Protein AF-A0AAV7X2R0-F1 (afdb_monomer_lite)

Secondary structure (DSSP, 8-state):
------------PPPP------------------------------------HHHHHHHHHHHHHHHHHHHHHHHHHHHHHHHHTTT-----SPPTTTTTT-HHHHHHHHHHHHHT---SSPPP--

Structure (mmCIF, N/CA/C/O backbone):
data_AF-A0AAV7X2R0-F1
#
_entry.id   AF-A0AAV7X2R0-F1
#
loop_
_atom_site.group_PDB
_atom_site.id
_atom_site.type_symbol
_atom_site.label_atom_id
_atom_site.label_alt_id
_atom_site.label_comp_id
_atom_site.label_asym_id
_atom_site.label_entity_id
_atom_site.label_seq_id
_atom_site.pdbx_PDB_ins_code
_atom_site.Cartn_x
_atom_site.Cartn_y
_atom_site.Cartn_z
_atom_site.occupancy
_atom_site.B_iso_or_equiv
_atom_site.auth_seq_id
_atom_site.auth_comp_id
_atom_site.auth_asym_id
_atom_site.auth_atom_id
_atom_site.pdbx_PDB_model_num
ATOM 1 N N . MET A 1 1 ? 9.004 -48.847 14.638 1.00 46.72 1 MET A N 1
ATOM 2 C CA . MET A 1 1 ? 9.635 -49.105 13.326 1.00 46.72 1 MET A CA 1
ATOM 3 C C . MET A 1 1 ? 9.586 -47.825 12.510 1.00 46.72 1 MET A C 1
ATOM 5 O O . MET A 1 1 ? 8.543 -47.182 12.556 1.00 46.72 1 MET A O 1
ATOM 9 N N . PRO A 1 2 ? 10.675 -47.422 11.838 1.00 50.88 2 PRO A N 1
ATOM 10 C CA . PRO A 1 2 ? 10.687 -46.235 10.986 1.00 50.88 2 PRO A CA 1
ATOM 11 C C . PRO A 1 2 ? 9.998 -46.506 9.639 1.00 50.88 2 PRO A C 1
ATOM 13 O O . PRO A 1 2 ? 10.156 -47.585 9.072 1.00 50.88 2 PRO A O 1
ATOM 16 N N . GLY A 1 3 ? 9.261 -45.518 9.127 1.00 49.44 3 GLY A N 1
ATOM 17 C CA . GLY A 1 3 ? 8.855 -45.463 7.720 1.00 49.44 3 GLY A CA 1
ATOM 18 C C . GLY A 1 3 ? 9.944 -44.764 6.905 1.00 49.44 3 GLY A C 1
ATOM 19 O O . GLY A 1 3 ? 10.413 -43.703 7.308 1.00 49.44 3 GLY A O 1
ATOM 20 N N . ASP A 1 4 ? 10.366 -45.369 5.798 1.00 47.28 4 ASP A N 1
ATOM 21 C CA . ASP A 1 4 ? 11.518 -44.949 4.987 1.00 47.28 4 ASP A CA 1
ATOM 22 C C . ASP A 1 4 ? 11.081 -44.612 3.539 1.00 47.28 4 ASP A C 1
ATOM 24 O O . ASP A 1 4 ? 10.042 -45.089 3.088 1.00 47.28 4 ASP A O 1
ATOM 28 N N . ARG A 1 5 ? 11.932 -43.868 2.810 1.00 46.66 5 ARG A N 1
ATOM 29 C CA . ARG A 1 5 ? 11.967 -43.638 1.338 1.00 46.66 5 ARG A CA 1
ATOM 30 C C . ARG A 1 5 ? 11.054 -42.594 0.650 1.00 46.66 5 ARG A C 1
ATOM 32 O O . ARG A 1 5 ? 9.890 -42.818 0.353 1.00 46.66 5 ARG A O 1
ATOM 39 N N . SER A 1 6 ? 11.755 -41.569 0.141 1.00 45.62 6 SER A N 1
ATOM 40 C CA . SER A 1 6 ? 11.897 -41.255 -1.305 1.00 45.62 6 SER A CA 1
ATOM 41 C C . SER A 1 6 ? 10.979 -40.251 -2.036 1.00 45.62 6 SER A C 1
ATOM 43 O O . SER A 1 6 ? 10.021 -40.603 -2.709 1.00 45.62 6 SER A O 1
ATOM 45 N N . SER A 1 7 ? 11.488 -39.015 -2.118 1.00 52.47 7 SER A N 1
ATOM 46 C CA . SER A 1 7 ? 12.032 -38.402 -3.356 1.00 52.47 7 SER A CA 1
ATOM 47 C C . SER A 1 7 ? 11.219 -38.340 -4.672 1.00 52.47 7 SER A C 1
ATOM 49 O O . SER A 1 7 ? 11.244 -39.278 -5.462 1.00 52.47 7 SER A O 1
ATOM 51 N N . GLN A 1 8 ? 10.773 -37.125 -5.028 1.00 51.88 8 GLN A N 1
ATOM 52 C CA . GLN A 1 8 ? 10.829 -36.463 -6.361 1.00 51.88 8 GLN A CA 1
ATOM 53 C C . GLN A 1 8 ? 10.434 -34.981 -6.139 1.00 51.88 8 GLN A C 1
ATOM 55 O O . GLN A 1 8 ? 9.534 -34.732 -5.351 1.00 51.88 8 GLN A O 1
ATOM 60 N N . LYS A 1 9 ? 11.060 -33.903 -6.644 1.00 46.75 9 LYS A N 1
ATOM 61 C CA . LYS A 1 9 ? 12.042 -33.609 -7.716 1.00 46.75 9 LYS A CA 1
ATOM 62 C C . LYS A 1 9 ? 11.497 -33.556 -9.158 1.00 46.75 9 LYS A C 1
ATOM 64 O O . LYS A 1 9 ? 11.769 -34.468 -9.932 1.00 46.75 9 LYS A O 1
ATOM 69 N N . LYS A 1 10 ? 10.826 -32.439 -9.500 1.00 47.69 10 LYS A N 1
ATOM 70 C CA . LYS A 1 10 ? 10.716 -31.732 -10.815 1.00 47.69 10 LYS A CA 1
ATOM 71 C C . LYS A 1 10 ? 9.732 -30.552 -10.635 1.00 47.69 10 LYS A C 1
ATOM 73 O O . LYS A 1 10 ? 8.648 -30.767 -10.122 1.00 47.69 10 LYS A O 1
ATOM 78 N N . SER A 1 11 ? 10.130 -29.279 -10.738 1.00 44.84 11 SER A N 1
ATOM 79 C CA . SER A 1 11 ? 10.465 -28.475 -11.935 1.00 44.84 11 SER A CA 1
ATOM 80 C C . SER A 1 11 ? 9.248 -28.080 -12.791 1.00 44.84 11 SER A C 1
ATOM 82 O O . SER A 1 11 ? 8.749 -28.895 -13.561 1.00 44.84 11 SER A O 1
ATOM 84 N N . GLY A 1 12 ? 8.840 -26.809 -12.712 1.00 38.75 12 GLY A N 1
ATOM 85 C CA . GLY A 1 12 ? 7.772 -26.231 -13.536 1.00 38.75 12 GLY A CA 1
ATOM 86 C C . GLY A 1 12 ? 7.649 -24.718 -13.341 1.00 38.75 12 GLY A C 1
ATOM 87 O O . GLY A 1 12 ? 6.839 -24.267 -12.540 1.00 38.75 12 GLY A O 1
ATOM 88 N N . LYS A 1 13 ? 8.467 -23.930 -14.054 1.00 53.88 13 LYS A N 1
ATOM 89 C CA . LYS A 1 13 ? 8.245 -22.480 -14.184 1.00 53.88 13 LYS A CA 1
ATOM 90 C C . LYS A 1 13 ? 7.167 -22.255 -15.258 1.00 53.88 13 LYS A C 1
ATOM 92 O O . LYS A 1 13 ? 7.377 -22.748 -16.368 1.00 53.88 13 LYS A O 1
ATOM 97 N N . PRO A 1 14 ? 6.070 -21.520 -15.004 1.00 49.53 14 PRO A N 1
ATOM 98 C CA . PRO A 1 14 ? 5.245 -20.997 -16.089 1.00 49.53 14 PRO A CA 1
ATOM 99 C C . PRO A 1 14 ? 6.055 -19.970 -16.900 1.00 49.53 14 PRO A C 1
ATOM 101 O O . PRO A 1 14 ? 6.889 -19.249 -16.350 1.00 49.53 14 PRO A O 1
ATOM 104 N N . ALA A 1 15 ? 5.855 -19.944 -18.217 1.00 47.50 15 ALA A N 1
ATOM 105 C CA . ALA A 1 15 ? 6.617 -19.094 -19.133 1.00 47.50 15 ALA A CA 1
ATOM 106 C C . ALA A 1 15 ? 6.028 -17.674 -19.262 1.00 47.50 15 ALA A C 1
ATOM 108 O O . ALA A 1 15 ? 4.863 -17.439 -18.945 1.00 47.50 15 ALA A O 1
ATOM 109 N N . ARG A 1 16 ? 6.846 -16.739 -19.770 1.00 48.38 16 ARG A N 1
ATOM 110 C CA . ARG A 1 16 ? 6.452 -15.362 -20.120 1.00 48.38 16 ARG A CA 1
ATOM 111 C C . ARG A 1 16 ? 5.201 -15.345 -21.017 1.00 48.38 16 ARG A C 1
ATOM 113 O O . ARG A 1 16 ? 5.179 -16.026 -22.038 1.00 48.38 16 ARG A O 1
ATOM 120 N N . GLN A 1 17 ? 4.260 -14.448 -20.726 1.00 47.84 17 GLN A N 1
ATOM 121 C CA . GLN A 1 17 ? 3.427 -13.803 -21.746 1.00 47.84 17 GLN A CA 1
ATOM 122 C C . GLN A 1 17 ? 3.534 -12.286 -21.561 1.00 47.84 17 GLN A C 1
ATOM 124 O O . GLN A 1 17 ? 2.943 -11.723 -20.645 1.00 47.84 17 GLN A O 1
ATOM 129 N N . LEU A 1 18 ? 4.329 -11.636 -22.413 1.00 48.09 18 LEU A N 1
ATOM 130 C CA . LEU A 1 18 ? 4.406 -10.177 -22.512 1.00 48.09 18 LEU A CA 1
ATOM 131 C C . LEU A 1 18 ? 3.599 -9.753 -23.740 1.00 48.09 18 LEU A C 1
ATOM 133 O O . LEU A 1 18 ? 4.096 -9.809 -24.862 1.00 48.09 18 LEU A O 1
ATOM 137 N N . LEU A 1 19 ? 2.338 -9.373 -23.529 1.00 50.56 19 LEU A N 1
ATOM 138 C CA . LEU A 1 19 ? 1.449 -8.896 -24.590 1.00 50.56 19 LEU A CA 1
ATOM 139 C C . LEU A 1 19 ? 1.633 -7.388 -24.803 1.00 50.56 19 LEU A C 1
ATOM 141 O O . LEU A 1 19 ? 0.818 -6.578 -24.362 1.00 50.56 19 LEU A O 1
ATOM 145 N N . PHE A 1 20 ? 2.706 -7.012 -25.500 1.00 41.19 20 PHE A N 1
ATOM 146 C CA . PHE A 1 20 ? 2.821 -5.664 -26.057 1.00 41.19 20 PHE A CA 1
ATOM 147 C C . PHE A 1 20 ? 1.736 -5.466 -27.120 1.00 41.19 20 PHE A C 1
ATOM 149 O O . PHE A 1 20 ? 1.748 -6.118 -28.162 1.00 41.19 20 PHE A O 1
ATOM 156 N N . SER A 1 21 ? 0.783 -4.579 -26.834 1.00 46.41 21 SER A N 1
ATOM 157 C CA . SER A 1 21 ? -0.295 -4.215 -27.756 1.00 46.41 21 SER A CA 1
ATOM 158 C C . SER A 1 21 ? 0.083 -2.931 -28.492 1.00 46.41 21 SER A C 1
ATOM 160 O O . SER A 1 21 ? 0.198 -1.870 -27.882 1.00 46.41 21 SER A O 1
ATOM 162 N N . GLU A 1 22 ? 0.309 -3.042 -29.797 1.00 45.47 22 GLU A N 1
ATOM 163 C CA . GLU A 1 22 ? 0.704 -1.940 -30.676 1.00 45.47 22 GLU A CA 1
ATOM 164 C C . GLU A 1 22 ? -0.445 -0.926 -30.857 1.00 45.47 22 GLU A C 1
ATOM 166 O O . GLU A 1 22 ? -1.556 -1.291 -31.243 1.00 45.47 22 GLU A O 1
ATOM 171 N N . ALA A 1 23 ? -0.189 0.357 -30.573 1.00 42.62 23 ALA A N 1
ATOM 172 C CA . ALA A 1 23 ? -1.210 1.408 -30.543 1.00 42.62 23 ALA A CA 1
ATOM 173 C C . ALA A 1 23 ? -1.032 2.442 -31.676 1.00 42.62 23 ALA A C 1
ATOM 175 O O . ALA A 1 23 ? -0.345 3.446 -31.517 1.00 42.62 23 ALA A O 1
ATOM 176 N N . LEU A 1 24 ? -1.681 2.155 -32.810 1.00 43.12 24 LEU A N 1
ATOM 177 C CA . LEU A 1 24 ? -1.997 3.011 -33.972 1.00 43.12 24 LEU A CA 1
ATOM 178 C C . LEU A 1 24 ? -1.275 4.373 -34.132 1.00 43.12 24 LEU A C 1
ATOM 180 O O . LEU A 1 24 ? -1.619 5.377 -33.508 1.00 43.12 24 LEU A O 1
ATOM 184 N N . LEU A 1 25 ? -0.461 4.463 -35.188 1.00 47.25 25 LEU A N 1
ATOM 185 C CA . LEU A 1 25 ? -0.206 5.712 -35.917 1.00 47.25 25 LEU A CA 1
ATOM 186 C C . LEU A 1 25 ? -1.464 6.154 -36.688 1.00 47.25 25 LEU A C 1
ATOM 188 O O . LEU A 1 25 ? -1.871 5.456 -37.620 1.00 47.25 25 LEU A O 1
ATOM 192 N N . GLN A 1 26 ? -2.054 7.320 -36.374 1.00 44.62 26 GLN A N 1
ATOM 193 C CA . GLN A 1 26 ? -3.052 7.950 -37.261 1.00 44.62 26 GLN A CA 1
ATOM 194 C C . GLN A 1 26 ? -3.380 9.432 -36.962 1.00 44.62 26 GLN A C 1
ATOM 196 O O . GLN A 1 26 ? -4.223 9.724 -36.120 1.00 44.62 26 GLN A O 1
ATOM 201 N N . THR A 1 27 ? -2.839 10.370 -37.758 1.00 40.22 27 THR A N 1
ATOM 202 C CA . THR A 1 27 ? -3.467 11.689 -38.023 1.00 40.22 27 THR A CA 1
ATOM 203 C C . THR A 1 27 ? -3.016 12.312 -39.360 1.00 40.22 27 THR A C 1
ATOM 205 O O . THR A 1 27 ? -1.858 12.654 -39.546 1.00 40.22 27 THR A O 1
ATOM 208 N N . LYS A 1 28 ? -3.987 12.488 -40.271 1.00 40.03 28 LYS A N 1
ATOM 209 C CA . LYS A 1 28 ? -4.145 13.526 -41.325 1.00 40.03 28 LYS A CA 1
ATOM 210 C C . LYS A 1 28 ? -2.910 14.229 -41.954 1.00 40.03 28 LYS A C 1
ATOM 212 O O . LYS A 1 28 ? -2.286 15.076 -41.327 1.00 40.03 28 LYS A O 1
ATOM 217 N N . GLY A 1 29 ? -2.761 14.066 -43.278 1.00 36.12 29 GLY A N 1
ATOM 2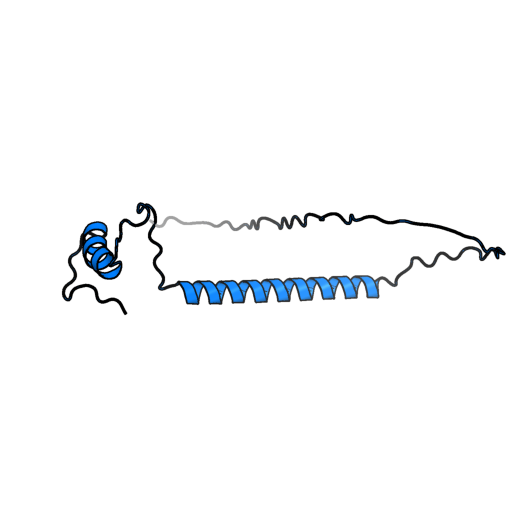18 C CA . GLY A 1 29 ? -2.337 15.137 -44.215 1.00 36.12 29 GLY A CA 1
ATOM 219 C C . GLY A 1 29 ? -3.561 15.865 -44.825 1.00 36.12 29 GLY A C 1
ATOM 220 O O . GLY A 1 29 ? -4.608 15.866 -44.167 1.00 36.12 29 GLY A O 1
ATOM 221 N N . PRO A 1 30 ? -3.533 16.406 -46.073 1.00 59.34 30 PRO A N 1
ATOM 222 C CA . PRO A 1 30 ? -2.435 16.548 -47.049 1.00 59.34 30 PRO A CA 1
ATOM 223 C C . PRO A 1 30 ? -1.835 17.989 -46.977 1.00 59.34 30 PRO A C 1
ATOM 225 O O . PRO A 1 30 ? -1.436 18.289 -45.852 1.00 59.34 30 PRO A O 1
ATOM 228 N N . PRO A 1 31 ? -1.718 18.912 -47.986 1.00 49.75 31 PRO A N 1
ATOM 229 C CA . PRO A 1 31 ? -2.175 18.980 -49.393 1.00 49.75 31 PRO A CA 1
ATOM 230 C C . PRO A 1 31 ? -1.086 18.579 -50.431 1.00 49.75 31 PRO A C 1
ATOM 232 O O . PRO A 1 31 ? -0.441 17.550 -50.252 1.00 49.75 31 PRO A O 1
ATOM 235 N N . SER A 1 32 ? -0.933 19.303 -51.559 1.00 45.62 32 SER A N 1
ATOM 236 C CA . SER A 1 32 ? -0.224 18.829 -52.770 1.00 45.62 32 SER A CA 1
ATOM 237 C C . SER A 1 32 ? 0.286 19.926 -53.736 1.00 45.62 32 SER A C 1
ATOM 239 O O . SER A 1 32 ? -0.261 21.026 -53.742 1.00 45.62 32 SER A O 1
ATOM 241 N N . THR A 1 33 ? 1.167 19.515 -54.675 1.00 47.25 33 THR A N 1
ATOM 242 C CA . THR A 1 33 ? 1.595 20.125 -55.979 1.00 47.25 33 THR A CA 1
ATOM 243 C C . THR A 1 33 ? 2.883 20.984 -56.015 1.00 47.25 33 THR A C 1
ATOM 245 O O . THR A 1 33 ? 3.176 21.657 -55.032 1.00 47.25 33 THR A O 1
ATOM 248 N N . PRO A 1 34 ? 3.611 21.058 -57.163 1.00 46.69 34 PRO A N 1
ATOM 249 C CA . PRO A 1 34 ? 3.878 19.986 -58.149 1.00 46.69 34 PRO A CA 1
ATOM 250 C C . PRO A 1 34 ? 5.339 19.905 -58.692 1.00 46.69 34 PRO A C 1
ATOM 252 O O . PRO A 1 34 ? 6.087 20.870 -58.661 1.00 46.69 34 PRO A O 1
ATOM 255 N N . ALA A 1 35 ? 5.659 18.759 -59.317 1.00 42.50 35 ALA A N 1
ATOM 256 C CA . ALA A 1 35 ? 6.623 18.538 -60.419 1.00 42.50 35 ALA A CA 1
ATOM 257 C C . ALA A 1 35 ? 8.103 19.008 -60.329 1.00 42.50 35 ALA A C 1
ATOM 259 O O . ALA A 1 35 ? 8.404 20.188 -60.472 1.00 42.50 35 ALA A O 1
ATOM 260 N N . THR A 1 36 ? 9.039 18.040 -60.354 1.00 39.06 36 THR A N 1
ATOM 261 C CA . THR A 1 36 ? 10.155 17.948 -61.339 1.00 39.06 36 THR A CA 1
ATOM 262 C C . THR A 1 36 ? 10.816 16.552 -61.299 1.00 39.06 36 THR A C 1
ATOM 264 O O . THR A 1 36 ? 11.281 16.103 -60.258 1.00 39.06 36 THR A O 1
ATOM 267 N N . GLN A 1 37 ? 10.876 15.888 -62.457 1.00 43.28 37 GLN A N 1
ATOM 268 C CA . GLN A 1 37 ? 11.812 14.811 -62.850 1.00 43.28 37 GLN A CA 1
ATOM 269 C C . GLN A 1 37 ? 12.667 15.383 -64.009 1.00 43.28 37 GLN A C 1
ATOM 271 O O . GLN A 1 37 ? 12.193 16.357 -64.606 1.00 43.28 37 GLN A O 1
ATOM 276 N N . PRO A 1 38 ? 13.866 14.865 -64.381 1.00 50.59 38 PRO A N 1
ATOM 277 C CA . PRO A 1 38 ? 14.258 13.440 -64.476 1.00 50.59 38 PRO A CA 1
ATOM 278 C C . PRO A 1 38 ? 15.732 13.214 -63.996 1.00 50.59 38 PRO A C 1
ATOM 280 O O . PRO A 1 38 ? 16.215 14.056 -63.241 1.00 50.59 38 PRO A O 1
ATOM 283 N N . PRO A 1 39 ? 16.505 12.180 -64.418 1.00 45.75 39 PRO A N 1
ATOM 284 C CA . PRO A 1 39 ? 16.181 10.934 -65.126 1.00 45.75 39 PRO A CA 1
ATOM 285 C C . PRO A 1 39 ? 16.565 9.658 -64.346 1.00 45.75 39 PRO A C 1
ATOM 287 O O . PRO A 1 39 ? 17.093 9.714 -63.240 1.00 45.75 39 PRO A O 1
ATOM 290 N N . ALA A 1 40 ? 16.307 8.492 -64.942 1.00 47.06 40 ALA A N 1
ATOM 291 C CA . ALA A 1 40 ? 16.703 7.202 -64.385 1.00 47.06 40 ALA A CA 1
ATOM 292 C C . ALA A 1 40 ? 18.154 6.828 -64.741 1.00 47.06 40 ALA A C 1
ATOM 294 O O . ALA A 1 40 ? 18.543 6.879 -65.908 1.00 47.06 40 ALA A O 1
ATOM 295 N N . THR A 1 41 ? 18.902 6.336 -63.755 1.00 49.28 41 THR A N 1
ATOM 296 C CA . THR A 1 41 ? 20.055 5.448 -63.953 1.00 49.28 41 THR A CA 1
ATOM 297 C C . THR A 1 41 ? 19.750 4.102 -63.307 1.00 49.28 41 THR A C 1
ATOM 299 O O . THR A 1 41 ? 19.448 4.027 -62.118 1.00 49.28 41 THR A O 1
ATOM 302 N N . HIS A 1 42 ? 19.830 3.024 -64.089 1.00 49.28 42 HIS A N 1
ATOM 303 C CA . HIS A 1 42 ? 19.868 1.677 -63.527 1.00 49.28 42 HIS A CA 1
ATOM 304 C C . HIS A 1 42 ? 21.192 1.500 -62.779 1.00 49.28 42 HIS A C 1
ATOM 306 O O . HIS A 1 42 ? 22.253 1.589 -63.395 1.00 49.28 42 HIS A O 1
ATOM 312 N N . HIS A 1 43 ? 21.123 1.184 -61.488 1.00 47.84 43 HIS A N 1
ATOM 313 C CA . HIS A 1 43 ? 22.187 0.446 -60.821 1.00 47.84 43 HIS A CA 1
ATOM 314 C C . HIS A 1 43 ? 21.661 -0.945 -60.487 1.00 47.84 43 HIS A C 1
ATOM 316 O O . HIS A 1 43 ? 20.598 -1.096 -59.888 1.00 47.84 43 HIS A O 1
ATOM 322 N N . ASP A 1 44 ? 22.379 -1.931 -61.012 1.00 38.88 44 ASP A N 1
ATOM 323 C CA . ASP A 1 44 ? 22.026 -3.344 -61.000 1.00 38.88 44 ASP A CA 1
ATOM 324 C C . ASP A 1 44 ? 22.408 -4.014 -59.665 1.00 38.88 44 ASP A C 1
ATOM 326 O O . ASP A 1 44 ? 23.044 -3.408 -58.802 1.00 38.88 44 ASP A O 1
ATOM 330 N N . VAL A 1 45 ? 21.995 -5.269 -59.510 1.00 49.78 45 VAL A N 1
ATOM 331 C CA . VAL A 1 45 ? 22.116 -6.126 -58.324 1.00 49.78 45 VAL A CA 1
ATOM 332 C C . VAL A 1 45 ? 23.479 -6.072 -57.610 1.00 49.78 45 VAL A C 1
ATOM 334 O O . VAL A 1 45 ? 24.474 -6.587 -58.112 1.00 49.78 45 VAL A O 1
ATOM 337 N N . THR A 1 46 ? 23.450 -5.626 -56.351 1.00 44.56 46 THR A N 1
ATOM 338 C CA . THR A 1 46 ? 23.892 -6.401 -55.170 1.00 44.56 46 THR A CA 1
ATOM 339 C C . THR A 1 46 ? 22.931 -6.055 -54.026 1.00 44.56 46 THR A C 1
ATOM 341 O O . THR A 1 46 ? 22.870 -4.933 -53.542 1.00 44.56 46 THR A O 1
ATOM 344 N N . ASP A 1 47 ? 21.990 -6.918 -53.657 1.00 49.81 47 ASP A N 1
ATOM 345 C CA . ASP A 1 47 ? 22.235 -8.086 -52.803 1.00 49.81 47 ASP A CA 1
ATOM 346 C C . ASP A 1 47 ? 23.408 -7.881 -51.827 1.00 49.81 47 ASP A C 1
ATOM 348 O O . ASP A 1 47 ? 24.569 -8.185 -52.098 1.00 49.81 47 ASP A O 1
ATOM 352 N N . SER A 1 48 ? 23.103 -7.246 -50.698 1.00 48.81 48 SER A N 1
ATOM 353 C CA . SER A 1 48 ? 24.001 -7.078 -49.548 1.00 48.81 48 SER A CA 1
ATOM 354 C C . SER A 1 48 ? 23.209 -7.176 -48.241 1.00 48.81 48 SER A C 1
ATOM 356 O O . SER A 1 48 ? 23.522 -6.521 -47.250 1.00 48.81 48 SER A O 1
ATOM 358 N N . ALA A 1 49 ? 22.179 -8.030 -48.232 1.00 52.16 49 ALA A N 1
ATOM 359 C CA . ALA A 1 49 ? 21.378 -8.373 -47.055 1.00 52.16 49 ALA A CA 1
ATOM 360 C C . ALA A 1 49 ? 22.107 -9.381 -46.136 1.00 52.16 49 ALA A C 1
ATOM 362 O O . ALA A 1 49 ? 21.523 -10.343 -45.642 1.00 52.16 49 ALA A O 1
ATOM 363 N N . LEU A 1 50 ? 23.404 -9.151 -45.920 1.00 56.81 50 LEU A N 1
ATOM 364 C CA . LEU A 1 50 ? 24.240 -9.851 -44.951 1.00 56.81 50 LEU A CA 1
ATOM 365 C C . LEU A 1 50 ? 24.770 -8.827 -43.948 1.00 56.81 50 LEU A C 1
ATOM 367 O O . LEU A 1 50 ? 25.954 -8.490 -43.939 1.00 56.81 50 LEU A O 1
ATOM 371 N N . GLU A 1 51 ? 23.882 -8.345 -43.075 1.00 53.41 51 GLU A N 1
ATOM 372 C CA . GLU A 1 51 ? 24.333 -7.821 -41.788 1.00 53.41 51 GLU A CA 1
ATOM 373 C C . GLU A 1 51 ? 25.133 -8.934 -41.101 1.00 53.41 51 GLU A C 1
ATOM 375 O O . GLU A 1 51 ? 24.606 -10.017 -40.837 1.00 53.41 51 GLU A O 1
ATOM 380 N N . SER A 1 52 ? 26.429 -8.702 -40.875 1.00 57.03 52 SER A N 1
ATOM 381 C CA . SER A 1 52 ? 27.320 -9.711 -40.297 1.00 57.03 52 SER A CA 1
ATOM 382 C C . SER A 1 52 ? 26.718 -10.259 -38.997 1.00 57.03 52 SER A C 1
ATOM 384 O O . SER A 1 52 ? 26.444 -9.460 -38.098 1.00 57.03 52 SER A O 1
ATOM 386 N N . PRO A 1 53 ? 26.548 -11.589 -38.839 1.00 61.16 53 PRO A N 1
ATOM 387 C CA . PRO A 1 53 ? 25.737 -12.169 -37.758 1.00 61.16 53 PRO A CA 1
ATOM 388 C C . PRO A 1 53 ? 26.205 -11.759 -36.353 1.00 61.16 53 PRO A C 1
ATOM 390 O O . PRO A 1 53 ? 25.389 -11.589 -35.452 1.00 61.16 53 PRO A O 1
ATOM 393 N N . MET A 1 54 ? 27.505 -11.483 -36.206 1.00 62.56 54 MET A N 1
ATOM 394 C CA . MET A 1 54 ? 28.136 -10.921 -35.008 1.00 62.56 54 MET A CA 1
ATOM 395 C C . MET A 1 54 ? 27.481 -9.616 -34.504 1.00 62.56 54 MET A C 1
ATOM 397 O O . MET A 1 54 ? 27.457 -9.373 -33.301 1.00 62.56 54 MET A O 1
ATOM 401 N N . HIS A 1 55 ? 26.946 -8.770 -35.391 1.00 62.53 55 HIS A N 1
ATOM 402 C CA . HIS A 1 55 ? 26.300 -7.507 -35.009 1.00 62.53 55 HIS A CA 1
ATOM 403 C C . HIS A 1 55 ? 24.866 -7.734 -34.507 1.00 62.53 55 HIS A C 1
ATOM 405 O O . HIS A 1 55 ? 24.443 -7.126 -33.524 1.00 62.53 55 HIS A O 1
ATOM 411 N N . LEU A 1 56 ? 24.137 -8.662 -35.137 1.00 74.25 56 LEU A N 1
ATOM 412 C CA . LEU A 1 56 ? 22.786 -9.051 -34.726 1.00 74.25 56 LEU A CA 1
ATOM 413 C C . LEU A 1 56 ? 22.805 -9.766 -33.362 1.00 74.25 56 LEU A C 1
ATOM 415 O O . LEU A 1 56 ? 21.968 -9.494 -32.503 1.00 74.25 56 LEU A O 1
ATOM 419 N N . GLU A 1 57 ? 23.806 -10.620 -33.132 1.00 74.19 57 GLU A N 1
ATOM 420 C CA . GLU A 1 57 ? 24.045 -11.289 -31.847 1.00 74.19 57 GLU A CA 1
ATOM 421 C C . GLU A 1 57 ? 24.448 -10.296 -30.740 1.00 74.19 57 GLU A C 1
ATOM 423 O O . GLU A 1 57 ? 23.920 -10.366 -29.628 1.00 74.19 57 GLU A O 1
ATOM 428 N N . ALA A 1 58 ? 25.288 -9.298 -31.047 1.00 79.06 58 ALA A N 1
ATOM 429 C CA . ALA A 1 58 ? 25.625 -8.223 -30.109 1.00 79.06 58 ALA A CA 1
ATOM 430 C C . ALA A 1 58 ? 24.399 -7.371 -29.719 1.00 79.06 58 ALA A C 1
ATOM 432 O O . ALA A 1 58 ? 24.222 -7.044 -28.541 1.00 79.06 58 ALA A O 1
ATOM 433 N N . HIS A 1 59 ? 23.514 -7.054 -30.672 1.00 81.50 59 HIS A N 1
ATOM 434 C CA . HIS A 1 59 ? 22.240 -6.393 -30.373 1.00 81.50 59 HIS A CA 1
ATOM 435 C C . HIS A 1 59 ? 21.327 -7.269 -29.506 1.00 81.50 59 HIS A C 1
ATOM 437 O O . HIS A 1 59 ? 20.764 -6.769 -28.533 1.00 81.50 59 HIS A O 1
ATOM 443 N N . ALA A 1 60 ? 21.215 -8.566 -29.807 1.00 85.06 60 ALA A N 1
ATOM 444 C CA . ALA A 1 60 ? 20.421 -9.501 -29.013 1.00 85.06 60 ALA A CA 1
ATOM 445 C C . ALA A 1 60 ? 20.929 -9.613 -27.563 1.00 85.06 60 ALA A C 1
ATOM 447 O O . ALA A 1 60 ? 20.118 -9.554 -26.639 1.00 85.06 60 ALA A O 1
ATOM 448 N N . SER A 1 61 ? 22.251 -9.687 -27.347 1.00 87.69 61 SER A N 1
ATOM 449 C CA . SER A 1 61 ? 22.839 -9.637 -25.999 1.00 87.69 61 SER A CA 1
ATOM 450 C C . SER A 1 61 ? 22.485 -8.330 -25.295 1.00 87.69 61 SER A C 1
ATOM 452 O O . SER A 1 61 ? 21.912 -8.361 -24.213 1.00 87.69 61 SER A O 1
ATOM 454 N N . SER A 1 62 ? 22.716 -7.178 -25.936 1.00 91.38 62 SER A N 1
ATOM 455 C CA . SER A 1 62 ? 22.436 -5.874 -25.323 1.00 91.38 62 SER A CA 1
ATOM 456 C C . SER A 1 62 ? 20.958 -5.690 -24.950 1.00 91.38 62 SER A C 1
ATOM 458 O O . SER A 1 62 ? 20.656 -5.066 -23.933 1.00 91.38 62 SER A O 1
ATOM 460 N N . ILE A 1 63 ? 20.028 -6.265 -25.721 1.00 93.19 63 ILE A N 1
ATOM 461 C CA . ILE A 1 63 ? 18.603 -6.309 -25.363 1.00 93.19 63 ILE A CA 1
ATOM 462 C C . ILE A 1 63 ? 18.386 -7.182 -24.119 1.00 93.19 63 ILE A C 1
ATOM 464 O O . ILE A 1 63 ? 17.726 -6.729 -23.190 1.00 93.19 63 ILE A O 1
ATOM 468 N N . LEU A 1 64 ? 18.966 -8.386 -24.058 1.00 94.06 64 LEU A N 1
ATOM 469 C CA . LEU A 1 64 ? 18.855 -9.288 -22.902 1.00 94.06 64 LEU A CA 1
ATOM 470 C C . LEU A 1 64 ? 19.485 -8.712 -21.623 1.00 94.06 64 LEU A C 1
ATOM 472 O O . LEU A 1 64 ? 18.966 -8.937 -20.529 1.00 94.06 64 LEU A O 1
ATOM 476 N N . ASP A 1 65 ? 20.575 -7.960 -21.739 1.00 94.88 65 ASP A N 1
ATOM 477 C CA . ASP A 1 65 ? 21.237 -7.294 -20.614 1.00 94.88 65 ASP A CA 1
ATOM 478 C C . ASP A 1 65 ? 20.365 -6.151 -20.061 1.00 94.88 65 ASP A C 1
ATOM 480 O O . ASP A 1 65 ? 20.174 -6.036 -18.849 1.00 94.88 65 ASP A O 1
ATOM 484 N N . ARG A 1 66 ? 19.731 -5.368 -20.945 1.00 95.88 66 ARG A N 1
ATOM 485 C CA . ARG A 1 66 ? 18.773 -4.308 -20.574 1.00 95.88 66 ARG A CA 1
ATOM 486 C C . ARG A 1 66 ? 17.464 -4.874 -20.014 1.00 95.88 66 ARG A C 1
ATOM 488 O O . ARG A 1 66 ? 16.926 -4.317 -19.063 1.00 95.88 66 ARG A O 1
ATOM 495 N N . ASP A 1 67 ? 16.977 -5.995 -20.546 1.00 97.00 67 ASP A N 1
ATOM 496 C CA . ASP A 1 67 ? 15.844 -6.760 -19.997 1.00 97.00 67 ASP A CA 1
ATOM 497 C C . ASP A 1 67 ? 16.120 -7.178 -18.540 1.00 97.00 67 ASP A C 1
ATOM 499 O O . ASP A 1 67 ? 15.247 -7.069 -17.677 1.00 97.00 67 ASP A O 1
ATOM 503 N N . GLN A 1 68 ? 17.342 -7.641 -18.250 1.00 97.31 68 GLN A N 1
ATOM 504 C CA . GLN A 1 68 ? 17.769 -8.023 -16.900 1.00 97.31 68 GLN A CA 1
ATOM 505 C C . GLN A 1 68 ? 17.896 -6.811 -15.969 1.00 97.31 68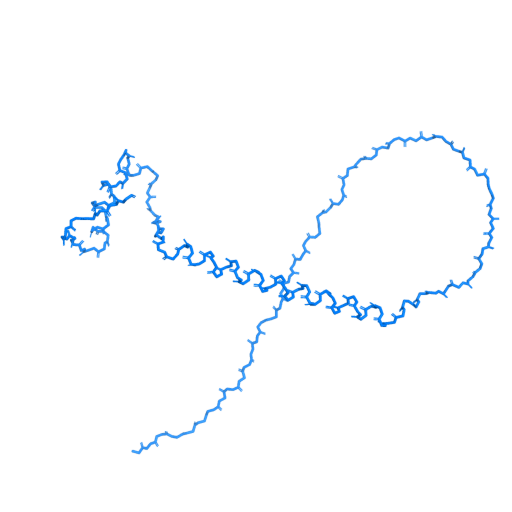 GLN A C 1
ATOM 507 O O . GLN A 1 68 ? 17.425 -6.880 -14.833 1.00 97.31 68 GLN A O 1
ATOM 512 N N . GLU A 1 69 ? 18.470 -5.700 -16.440 1.00 97.81 69 GLU A N 1
ATOM 513 C CA . GLU A 1 69 ? 18.547 -4.445 -15.680 1.00 97.81 69 GLU A CA 1
ATOM 514 C C . GLU A 1 69 ? 17.148 -3.914 -15.326 1.00 97.81 69 GLU A C 1
ATOM 516 O O . GLU A 1 69 ? 16.883 -3.609 -14.163 1.00 97.81 69 GLU A O 1
ATOM 521 N N . LEU A 1 70 ? 16.218 -3.888 -16.287 1.00 98.12 70 LEU A N 1
ATOM 522 C CA . LEU A 1 70 ? 14.828 -3.484 -16.056 1.00 98.12 70 LEU A CA 1
ATOM 523 C C . LEU A 1 70 ? 14.127 -4.393 -15.037 1.00 98.12 70 LEU A C 1
ATOM 525 O O . LEU A 1 70 ? 13.501 -3.890 -14.107 1.00 98.12 70 LEU A O 1
ATOM 529 N N . LEU A 1 71 ? 14.264 -5.718 -15.155 1.00 98.12 71 LEU A N 1
ATOM 530 C CA . LEU A 1 71 ? 13.688 -6.662 -14.187 1.00 98.12 71 LEU A CA 1
ATOM 531 C C . LEU A 1 71 ? 14.273 -6.478 -12.776 1.00 98.12 71 LEU A C 1
ATOM 533 O O . LEU A 1 71 ? 13.534 -6.540 -11.792 1.00 98.12 71 LEU A O 1
ATOM 537 N N . PHE A 1 72 ? 15.576 -6.212 -12.666 1.00 98.06 72 PHE A N 1
ATOM 538 C CA . PHE A 1 72 ? 16.249 -5.930 -11.396 1.00 98.06 72 PHE A CA 1
ATOM 539 C C . PHE A 1 72 ? 15.793 -4.599 -10.774 1.00 98.06 72 PHE A C 1
ATOM 541 O O . PHE A 1 72 ? 15.521 -4.540 -9.573 1.00 98.06 72 PHE A O 1
ATOM 548 N N . LEU A 1 73 ? 15.645 -3.541 -11.576 1.00 98.25 73 LEU A N 1
ATOM 549 C CA . LEU A 1 73 ? 15.121 -2.248 -11.127 1.00 98.25 73 LEU A CA 1
ATOM 550 C C . LEU A 1 73 ? 13.649 -2.346 -10.700 1.00 98.25 73 LEU A C 1
ATOM 552 O O . LEU A 1 73 ? 13.301 -1.857 -9.628 1.00 98.25 73 LEU A O 1
ATOM 556 N N . CYS A 1 74 ? 12.798 -3.039 -11.464 1.00 98.38 74 CYS A N 1
ATOM 557 C CA . CYS A 1 74 ? 11.410 -3.300 -11.073 1.00 98.38 74 CYS A CA 1
ATOM 558 C C . CYS A 1 74 ? 11.318 -4.095 -9.762 1.00 98.38 74 CYS A C 1
ATOM 560 O O . CYS A 1 74 ? 10.493 -3.762 -8.914 1.00 98.38 74 CYS A O 1
ATOM 562 N N . SER A 1 75 ? 12.184 -5.096 -9.560 1.00 98.19 75 SER A N 1
ATOM 563 C CA . SER A 1 75 ? 12.237 -5.840 -8.297 1.00 98.19 75 SER A CA 1
ATOM 564 C C . SER A 1 75 ? 12.625 -4.944 -7.119 1.00 98.19 75 SER A C 1
ATOM 566 O O . SER A 1 75 ? 12.016 -5.060 -6.064 1.00 98.19 75 SER A O 1
ATOM 568 N N . GLN A 1 76 ? 13.596 -4.038 -7.285 1.00 98.44 76 GLN A N 1
ATOM 569 C CA . GLN A 1 76 ? 13.987 -3.092 -6.232 1.00 98.44 76 GLN A CA 1
ATOM 570 C C . GLN A 1 76 ? 12.903 -2.048 -5.937 1.00 98.44 76 GLN A C 1
ATOM 572 O O . GLN A 1 76 ? 12.725 -1.677 -4.780 1.00 98.44 76 GLN A O 1
ATOM 577 N N . LEU A 1 77 ? 12.169 -1.584 -6.953 1.00 98.12 77 LEU A N 1
ATOM 57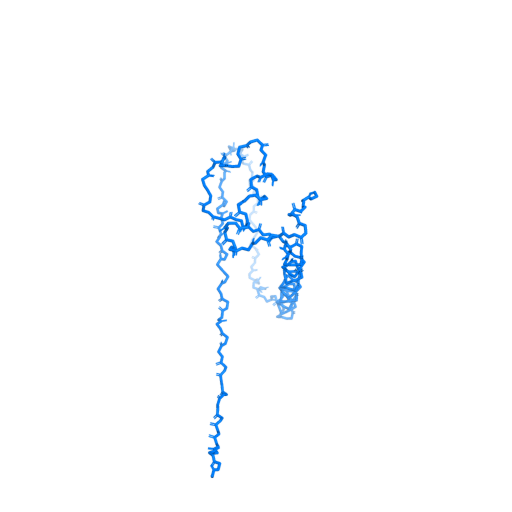8 C CA . LEU A 1 77 ? 11.048 -0.659 -6.765 1.00 98.12 77 LEU A CA 1
ATOM 579 C C . LEU A 1 77 ? 9.909 -1.314 -5.975 1.00 98.12 77 LEU A C 1
ATOM 581 O O . LEU A 1 77 ? 9.432 -0.708 -5.020 1.00 98.12 77 LEU A O 1
ATOM 585 N N . ALA A 1 78 ? 9.544 -2.559 -6.302 1.00 97.69 78 ALA A N 1
ATOM 586 C CA . ALA A 1 78 ? 8.575 -3.330 -5.521 1.00 97.69 78 ALA A CA 1
ATOM 587 C C . ALA A 1 78 ? 9.054 -3.538 -4.070 1.00 97.69 78 ALA A C 1
ATOM 589 O O . ALA A 1 78 ? 8.316 -3.261 -3.131 1.00 97.69 78 ALA A O 1
ATOM 590 N N . ASP A 1 79 ? 10.322 -3.917 -3.877 1.00 97.88 79 ASP A N 1
ATOM 591 C CA . ASP A 1 79 ? 10.940 -4.072 -2.554 1.00 97.88 79 ASP A CA 1
ATOM 592 C C . ASP A 1 79 ? 10.903 -2.783 -1.713 1.00 97.88 79 ASP A C 1
ATOM 594 O O . ASP A 1 79 ? 10.766 -2.847 -0.491 1.00 97.88 79 ASP A O 1
ATOM 598 N N . LEU A 1 80 ? 11.060 -1.612 -2.340 1.00 97.75 80 LEU A N 1
ATOM 599 C CA . LEU A 1 80 ? 10.987 -0.304 -1.679 1.00 97.75 80 LEU A CA 1
ATOM 600 C C . LEU A 1 80 ? 9.540 0.108 -1.384 1.00 97.75 80 LEU A C 1
ATOM 602 O O . LEU A 1 80 ? 9.268 0.633 -0.305 1.00 97.75 80 LEU A O 1
ATOM 606 N N . GLU A 1 81 ? 8.614 -0.167 -2.300 1.00 96.88 81 GLU A N 1
ATOM 607 C CA . GLU A 1 81 ? 7.187 0.092 -2.126 1.00 96.88 81 GLU A CA 1
ATOM 608 C C . GLU A 1 81 ? 6.588 -0.767 -0.998 1.00 96.88 81 GLU A C 1
ATOM 610 O O . GLU A 1 81 ? 5.960 -0.224 -0.089 1.00 96.88 81 GLU A O 1
ATOM 615 N N . ASP A 1 82 ? 6.880 -2.070 -0.962 1.00 96.56 82 ASP A N 1
ATOM 616 C CA . ASP A 1 82 ? 6.458 -2.992 0.106 1.00 96.56 82 ASP A CA 1
ATOM 617 C C . ASP A 1 82 ? 7.083 -2.661 1.471 1.00 96.56 82 ASP A C 1
ATOM 619 O O . ASP A 1 82 ? 6.517 -2.979 2.520 1.00 96.56 82 ASP A O 1
ATOM 623 N N . ARG A 1 83 ? 8.263 -2.026 1.499 1.00 96.38 83 ARG A N 1
ATOM 624 C CA . ARG A 1 83 ? 8.843 -1.472 2.736 1.00 96.38 83 ARG A CA 1
ATOM 625 C C . ARG A 1 83 ? 8.122 -0.189 3.148 1.00 96.38 83 ARG A C 1
ATOM 627 O O . ARG A 1 83 ? 7.796 -0.048 4.318 1.00 96.38 83 ARG A O 1
ATOM 634 N N . SER A 1 84 ? 7.832 0.706 2.203 1.00 95.44 84 SER A N 1
ATOM 635 C CA . SER A 1 84 ? 7.151 1.983 2.459 1.00 95.44 84 SER A CA 1
ATOM 636 C C . SER A 1 84 ? 5.663 1.842 2.799 1.00 95.44 84 SER A C 1
ATOM 638 O O . SER A 1 84 ? 5.086 2.767 3.365 1.00 95.44 84 SER A O 1
ATOM 640 N N . ARG A 1 85 ? 5.026 0.725 2.427 1.00 95.56 85 ARG A N 1
ATOM 641 C CA . ARG A 1 85 ? 3.614 0.421 2.712 1.00 95.56 85 ARG A CA 1
ATOM 642 C C . ARG A 1 85 ? 3.416 -0.523 3.904 1.00 95.56 85 ARG A C 1
ATOM 644 O O . ARG A 1 85 ? 2.273 -0.763 4.275 1.00 95.56 85 ARG A O 1
ATOM 651 N N . ARG A 1 86 ? 4.491 -1.065 4.489 1.00 95.31 86 ARG A N 1
ATOM 652 C CA . ARG A 1 86 ? 4.448 -2.170 5.467 1.00 95.31 86 ARG A CA 1
ATOM 653 C C . ARG A 1 86 ? 3.583 -1.903 6.694 1.00 95.31 86 ARG A C 1
ATOM 655 O O . ARG A 1 86 ? 2.884 -2.804 7.145 1.00 95.31 86 ARG A O 1
ATOM 662 N N . ASP A 1 87 ? 3.650 -0.678 7.196 1.00 91.19 87 ASP A N 1
ATOM 663 C CA . ASP A 1 87 ? 2.989 -0.264 8.433 1.00 91.19 87 ASP A CA 1
ATOM 664 C C . ASP A 1 87 ? 1.629 0.419 8.155 1.00 91.19 87 ASP A C 1
ATOM 666 O O . ASP A 1 87 ? 0.930 0.835 9.078 1.00 91.19 87 ASP A O 1
ATOM 670 N N . ASN A 1 88 ? 1.217 0.503 6.881 1.00 92.06 88 ASN A N 1
ATOM 671 C CA . ASN A 1 88 ? -0.047 1.108 6.465 1.00 92.06 88 ASN A CA 1
ATOM 672 C C . ASN A 1 88 ? -1.184 0.078 6.509 1.00 92.06 88 ASN A C 1
ATOM 674 O O . ASN A 1 88 ? -1.136 -0.951 5.833 1.00 92.06 88 ASN A O 1
ATOM 678 N N . VAL A 1 89 ? -2.266 0.397 7.221 1.00 89.31 89 VAL A N 1
ATOM 679 C CA . VAL A 1 89 ? -3.491 -0.418 7.243 1.00 89.31 89 VAL A CA 1
ATOM 680 C C . VAL A 1 89 ? -4.530 0.174 6.291 1.00 89.31 89 VAL A C 1
ATOM 682 O O . VAL A 1 89 ? -4.813 1.369 6.332 1.00 89.31 89 VAL A O 1
ATOM 685 N N . CYS A 1 90 ? -5.125 -0.665 5.439 1.00 90.19 90 CYS A N 1
ATOM 686 C CA . CYS A 1 90 ? -6.232 -0.283 4.564 1.00 90.19 90 CYS A CA 1
ATOM 687 C C . CYS A 1 90 ? -7.546 -0.863 5.101 1.00 90.19 90 CYS A C 1
ATOM 689 O O . CYS A 1 90 ? -7.684 -2.080 5.228 1.00 90.19 90 CYS A O 1
ATOM 691 N N . PHE A 1 91 ? -8.510 0.006 5.405 1.00 89.56 91 PHE A N 1
ATOM 692 C CA . PHE A 1 91 ? -9.845 -0.390 5.849 1.00 89.56 91 PHE A CA 1
ATOM 693 C C . PHE A 1 91 ? -10.813 -0.407 4.664 1.00 89.56 91 PHE A C 1
ATOM 695 O O . PHE A 1 91 ? -10.887 0.553 3.901 1.00 89.56 91 PHE A O 1
ATOM 702 N N . LEU A 1 92 ? -11.559 -1.503 4.512 1.00 91.19 92 LEU A N 1
ATOM 703 C CA . LEU A 1 92 ? -12.488 -1.733 3.404 1.00 91.19 92 LEU A CA 1
ATOM 704 C C . LEU A 1 92 ? -13.877 -2.091 3.944 1.00 91.19 92 LEU A C 1
ATOM 706 O O . LEU A 1 92 ? -13.995 -2.729 4.987 1.00 91.19 92 LEU A O 1
ATOM 710 N N . GLY A 1 93 ? -14.925 -1.712 3.209 1.00 91.00 93 GLY A N 1
ATOM 711 C CA . GLY A 1 93 ? -16.319 -2.006 3.569 1.00 91.00 93 GLY A CA 1
ATOM 712 C C . GLY A 1 93 ? -16.994 -0.974 4.480 1.00 91.00 93 GLY A C 1
ATOM 713 O O . GLY A 1 93 ? -18.155 -1.166 4.839 1.00 91.00 93 GLY A O 1
ATOM 714 N N . PHE A 1 94 ? -16.317 0.125 4.823 1.00 91.44 94 PHE A N 1
ATOM 715 C CA . PHE A 1 94 ? -16.970 1.287 5.425 1.00 91.44 94 PHE A CA 1
ATOM 716 C C . PHE A 1 94 ? -17.812 2.053 4.383 1.00 91.44 94 PHE A C 1
ATOM 718 O O . PHE A 1 94 ? -17.360 2.208 3.246 1.00 91.44 94 PHE A O 1
ATOM 725 N N . PRO A 1 95 ? -19.020 2.535 4.739 1.00 93.94 95 PRO A N 1
ATOM 726 C CA . PRO A 1 95 ? -19.759 3.515 3.944 1.00 93.94 95 PRO A CA 1
ATOM 727 C C . PRO A 1 95 ? -19.000 4.842 3.820 1.00 93.94 95 PRO A C 1
ATOM 729 O O . PRO A 1 95 ? -18.240 5.208 4.713 1.00 93.94 95 PRO A O 1
ATOM 732 N N . GLU A 1 96 ? -19.249 5.586 2.744 1.00 93.00 96 GLU A N 1
ATOM 733 C CA . GLU A 1 96 ? -18.634 6.899 2.516 1.00 93.00 96 GLU A CA 1
ATOM 734 C C . GLU A 1 96 ? -19.017 7.908 3.616 1.00 93.00 96 GLU A C 1
ATOM 736 O O . GLU A 1 96 ? -20.204 8.102 3.894 1.00 93.00 96 GLU A O 1
ATOM 741 N N . ASN A 1 97 ? -18.028 8.619 4.171 1.00 92.19 97 ASN A N 1
ATOM 742 C CA . ASN A 1 97 ? -18.184 9.663 5.197 1.00 92.19 97 ASN A CA 1
ATOM 743 C C . ASN A 1 97 ? -18.749 9.167 6.551 1.00 92.19 97 ASN A C 1
ATOM 745 O O . ASN A 1 97 ? -19.293 9.966 7.318 1.00 92.19 97 ASN A O 1
ATOM 749 N N . ILE A 1 98 ? -18.644 7.870 6.872 1.00 93.69 98 ILE A N 1
ATOM 750 C CA . ILE A 1 98 ? -19.095 7.318 8.169 1.00 93.69 98 ILE A CA 1
ATOM 751 C C . ILE A 1 98 ? -18.297 7.874 9.365 1.00 93.69 98 ILE A C 1
ATOM 753 O O . ILE A 1 98 ? -18.798 7.921 10.487 1.00 93.69 98 ILE A O 1
ATOM 757 N N . GLU A 1 99 ? -17.072 8.320 9.106 1.00 92.25 99 GLU A N 1
ATOM 758 C CA . GLU A 1 99 ? -16.152 8.977 10.028 1.00 92.25 99 GLU A CA 1
ATOM 759 C C . GLU A 1 99 ? -16.588 10.393 10.455 1.00 92.25 99 GLU A C 1
ATOM 761 O O . GLU A 1 99 ? -16.159 10.879 11.503 1.00 92.25 99 GLU A O 1
ATOM 766 N N . GLY A 1 100 ? -17.466 11.049 9.687 1.00 93.00 100 GLY A N 1
ATOM 767 C CA . GLY A 1 100 ? -17.905 12.419 9.955 1.00 93.00 100 GLY A CA 1
ATOM 768 C C . GLY A 1 100 ? -16.754 13.433 9.917 1.00 93.00 100 GLY A C 1
ATOM 769 O O . GLY A 1 100 ? -15.934 13.422 9.004 1.00 93.00 100 GLY A O 1
ATOM 770 N N . GLU A 1 101 ? -16.708 14.335 10.902 1.00 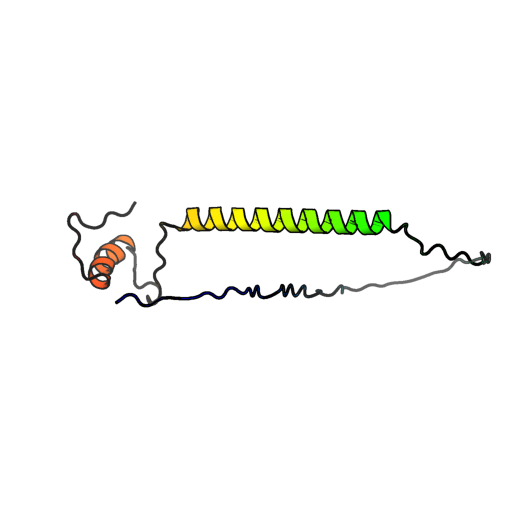94.12 101 GLU A N 1
ATOM 771 C CA . GLU A 1 101 ? -15.673 15.381 11.003 1.00 94.12 101 GLU A CA 1
ATOM 772 C C . GLU A 1 101 ? -14.415 14.943 11.786 1.00 94.12 101 GLU A C 1
ATOM 774 O O . GLU A 1 101 ? -13.396 15.627 11.715 1.00 94.12 101 GLU A O 1
ATOM 779 N N . ASP A 1 102 ? -14.450 13.816 12.516 1.00 92.75 102 ASP A N 1
ATOM 780 C CA . ASP A 1 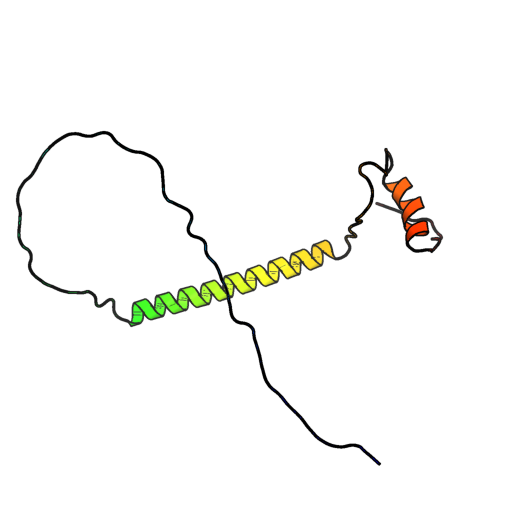102 ? -13.327 13.327 13.336 1.00 92.75 102 ASP A CA 1
ATOM 781 C C . ASP A 1 102 ? -13.000 11.850 13.060 1.00 92.75 102 ASP A C 1
ATOM 783 O O . ASP A 1 102 ? -13.442 10.926 13.752 1.00 92.75 102 ASP A O 1
ATOM 787 N N . LEU A 1 103 ? -12.129 11.643 12.070 1.00 91.81 103 LEU A N 1
ATOM 788 C CA . LEU A 1 103 ? -11.560 10.339 11.736 1.00 91.81 103 LEU A CA 1
ATOM 789 C C . LEU A 1 103 ? -10.801 9.695 12.911 1.00 91.81 103 LEU A C 1
ATOM 791 O O . LEU A 1 103 ? -10.814 8.471 13.047 1.00 91.81 103 LEU A O 1
ATOM 795 N N . HIS A 1 104 ? -10.153 10.477 13.779 1.00 92.31 104 HIS A N 1
ATOM 796 C CA . HIS A 1 104 ? -9.370 9.925 14.886 1.00 92.31 104 HIS A CA 1
ATOM 797 C C . HIS A 1 104 ? -10.277 9.432 16.016 1.00 92.31 104 HIS A C 1
ATOM 799 O O . HIS A 1 104 ? -10.052 8.340 16.536 1.00 92.31 104 HIS A O 1
ATOM 805 N N . GLY A 1 105 ? -11.323 10.181 16.371 1.00 92.50 105 GLY A N 1
ATOM 806 C CA . GLY A 1 105 ? -12.394 9.725 17.260 1.00 92.50 105 GLY A CA 1
ATOM 807 C C . GLY A 1 105 ? -13.108 8.491 16.705 1.00 92.50 105 GLY A C 1
ATOM 808 O O . GLY A 1 105 ? -13.232 7.482 17.402 1.00 92.50 105 GLY A O 1
ATOM 809 N N . PHE A 1 106 ? -13.473 8.511 15.418 1.00 93.25 106 PHE A N 1
ATOM 810 C CA . PHE A 1 106 ? -14.083 7.362 14.748 1.00 93.25 106 PHE A CA 1
ATOM 811 C C . PHE A 1 106 ? -13.211 6.098 14.832 1.00 93.25 106 PHE A C 1
ATOM 813 O O . PHE A 1 106 ? -13.718 5.027 15.177 1.00 93.25 106 PHE A O 1
ATOM 820 N N . LEU A 1 107 ? -11.904 6.202 14.564 1.00 92.50 107 LEU A N 1
ATOM 821 C CA . LEU A 1 107 ? -10.976 5.069 14.655 1.00 92.50 107 LEU A CA 1
ATOM 822 C C . LEU A 1 107 ? -10.727 4.627 16.107 1.00 92.50 107 LEU A C 1
ATOM 824 O O . LEU A 1 107 ? -10.701 3.420 16.361 1.00 92.50 107 LEU A O 1
ATOM 828 N N . ARG A 1 108 ? -10.613 5.564 17.063 1.00 92.31 108 ARG A N 1
ATOM 829 C CA . ARG A 1 108 ? -10.497 5.262 18.505 1.00 92.31 108 ARG A CA 1
ATOM 830 C C . ARG A 1 108 ? -11.647 4.403 19.008 1.00 92.31 108 ARG A C 1
ATOM 832 O O . ARG A 1 108 ? -11.389 3.449 19.730 1.00 92.31 108 ARG A O 1
ATOM 839 N N . ASP A 1 109 ? -12.878 4.696 18.602 1.00 91.25 109 ASP A N 1
ATOM 840 C CA . ASP A 1 109 ? -14.043 3.909 19.011 1.00 91.25 109 ASP A CA 1
ATOM 841 C C . ASP A 1 109 ? -14.202 2.624 18.185 1.00 91.25 109 ASP A C 1
ATOM 843 O O . ASP A 1 109 ? -14.659 1.593 18.686 1.00 91.25 109 ASP A O 1
ATOM 847 N N . THR A 1 110 ? -13.880 2.654 16.891 1.00 92.44 110 THR A N 1
ATOM 848 C CA . THR A 1 110 ? -14.252 1.575 15.962 1.00 92.44 110 THR A CA 1
ATOM 849 C C . THR A 1 110 ? -13.240 0.436 15.914 1.00 92.44 110 THR A C 1
ATOM 851 O O . THR A 1 110 ? -13.659 -0.722 15.899 1.00 92.44 110 THR A O 1
ATOM 854 N N . LEU A 1 111 ? -11.933 0.707 15.995 1.00 92.19 111 LEU A N 1
ATOM 855 C CA . LEU A 1 111 ? -10.919 -0.356 16.004 1.00 92.19 111 LEU A CA 1
ATOM 856 C C . LEU A 1 111 ? -11.038 -1.310 17.214 1.00 92.19 111 LEU A C 1
ATOM 858 O O . LEU A 1 111 ? -11.021 -2.522 16.987 1.00 92.19 111 LEU A O 1
ATOM 862 N N . PRO A 1 112 ? -11.268 -0.848 18.464 1.00 93.25 112 PRO A N 1
ATOM 863 C CA . PRO A 1 112 ? -11.532 -1.738 19.599 1.00 93.25 112 PRO A CA 1
ATOM 864 C C . PRO A 1 112 ? -12.734 -2.659 19.372 1.00 93.25 112 PRO A C 1
ATOM 866 O O . PRO A 1 112 ? -12.683 -3.851 19.681 1.00 93.25 112 PRO A O 1
ATOM 869 N N . ARG A 1 113 ? -13.812 -2.115 18.786 1.00 92.38 113 ARG A N 1
ATOM 870 C CA . ARG A 1 113 ? -15.056 -2.846 18.494 1.00 92.38 113 ARG A CA 1
ATOM 871 C C . ARG A 1 113 ? -14.884 -3.870 17.368 1.00 92.38 113 ARG A C 1
ATOM 873 O O . ARG A 1 113 ? -15.494 -4.930 17.439 1.00 92.38 113 ARG A O 1
ATOM 880 N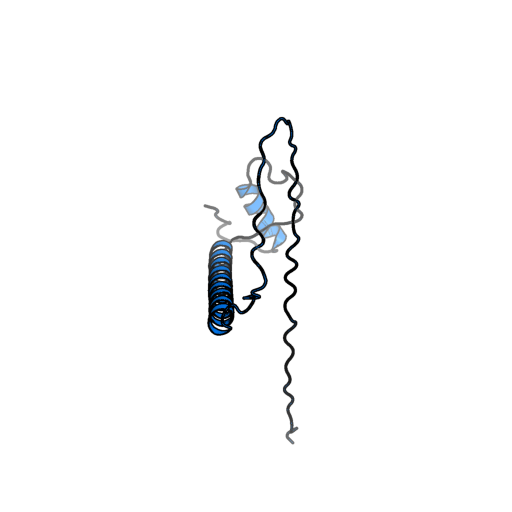 N . MET A 1 114 ? -14.052 -3.583 16.363 1.00 90.75 114 MET A N 1
ATOM 881 C CA . MET A 1 114 ? -13.739 -4.515 15.270 1.00 90.75 114 MET A CA 1
ATOM 882 C C . MET A 1 114 ? -12.799 -5.647 15.695 1.00 90.75 114 MET A C 1
ATOM 884 O O . MET A 1 114 ? -12.985 -6.783 15.270 1.00 90.75 114 MET A O 1
ATOM 888 N N . ILE A 1 115 ? -11.784 -5.341 16.509 1.00 91.25 115 ILE A N 1
ATOM 889 C CA . ILE A 1 115 ? -10.749 -6.304 16.925 1.00 91.25 115 ILE A CA 1
ATOM 890 C C . ILE A 1 115 ? -11.214 -7.129 18.143 1.00 91.25 115 ILE A C 1
ATOM 892 O O . ILE A 1 115 ? -10.729 -8.236 18.368 1.00 91.25 115 ILE A O 1
ATOM 896 N N . GLY A 1 116 ? -12.192 -6.628 18.908 1.00 92.62 116 GLY A N 1
ATOM 897 C CA . GLY A 1 116 ? -12.715 -7.285 20.111 1.00 92.62 116 GLY A CA 1
ATOM 898 C C . GLY A 1 116 ? -11.853 -7.052 21.357 1.00 92.62 116 GLY A C 1
ATOM 899 O O . GLY A 1 116 ? -11.887 -7.855 22.287 1.00 92.62 116 GLY A O 1
ATOM 900 N N . THR A 1 117 ? -11.066 -5.972 21.376 1.00 92.12 117 THR A N 1
ATOM 901 C CA . THR A 1 117 ? -10.048 -5.685 22.399 1.00 92.12 117 THR A CA 1
ATOM 902 C C . THR A 1 117 ? -10.104 -4.231 22.854 1.00 92.12 117 THR A C 1
ATOM 904 O O . THR A 1 117 ? -10.087 -3.325 22.026 1.00 92.12 117 THR A O 1
ATOM 907 N N . THR A 1 118 ? -10.087 -3.987 24.163 1.00 89.56 118 THR A N 1
ATOM 908 C CA . THR A 1 118 ? -9.876 -2.647 24.737 1.00 89.56 118 THR A CA 1
ATOM 909 C C . THR A 1 118 ? -8.386 -2.326 24.831 1.00 89.56 118 THR A C 1
ATOM 911 O O . THR A 1 118 ? -7.610 -3.184 25.250 1.00 89.56 118 THR A O 1
ATOM 914 N N . PHE A 1 119 ? -7.999 -1.091 24.512 1.00 87.69 119 PHE A N 1
ATOM 915 C CA . PHE A 1 119 ? -6.631 -0.594 24.683 1.00 87.69 119 PHE A CA 1
ATOM 916 C C . PHE A 1 119 ? -6.556 0.308 25.920 1.00 87.69 119 PHE A C 1
ATOM 918 O O . PHE A 1 119 ? -7.403 1.185 26.091 1.00 87.69 119 PHE A O 1
ATOM 925 N N . ASP A 1 120 ? -5.553 0.074 26.765 1.00 89.69 120 ASP A N 1
ATOM 926 C CA . ASP A 1 120 ? -5.196 0.914 27.909 1.00 89.69 120 ASP A CA 1
ATOM 927 C C . ASP A 1 120 ? -3.663 1.118 27.893 1.00 89.69 120 ASP A C 1
ATOM 929 O O . ASP A 1 120 ? -2.933 0.130 28.038 1.00 89.69 120 ASP A O 1
ATOM 933 N N . PRO A 1 121 ? -3.148 2.339 27.639 1.00 85.56 121 PRO A N 1
ATOM 934 C CA . PRO A 1 121 ? -3.898 3.565 27.345 1.00 85.56 121 PRO A CA 1
ATOM 935 C C . PRO A 1 121 ? -4.699 3.494 26.023 1.00 85.56 121 PRO A C 1
ATOM 937 O O . PRO A 1 121 ? -4.441 2.623 25.186 1.00 85.56 121 PRO A O 1
ATOM 940 N N . PRO A 1 122 ? -5.671 4.406 25.810 1.00 85.81 122 PRO A N 1
ATOM 941 C CA . PRO A 1 122 ? -6.421 4.506 24.557 1.00 85.81 122 PRO A CA 1
ATOM 942 C C . PRO A 1 122 ? -5.523 4.720 23.332 1.00 85.81 122 PRO A C 1
ATOM 944 O O . PRO A 1 122 ? -4.418 5.244 23.443 1.00 85.81 122 PRO A O 1
ATOM 947 N N . LEU A 1 123 ? -6.028 4.371 22.143 1.00 87.56 123 LEU A N 1
ATOM 948 C CA . LEU A 1 123 ? -5.280 4.525 20.892 1.00 87.56 123 LEU A CA 1
ATOM 949 C C . LEU A 1 123 ? -4.905 5.994 20.626 1.00 87.56 123 LEU A C 1
ATOM 951 O O . LEU A 1 123 ? -5.766 6.867 20.453 1.00 87.56 123 LEU A O 1
ATOM 955 N N . GLU A 1 124 ? -3.603 6.252 20.553 1.00 87.19 124 GLU A N 1
ATOM 956 C CA . GLU A 1 124 ? -3.039 7.508 20.072 1.00 87.19 124 GLU A CA 1
ATOM 957 C C . GLU A 1 124 ? -2.808 7.445 18.558 1.00 87.19 124 GLU A C 1
ATOM 959 O O . GLU A 1 124 ? -2.437 6.412 18.004 1.00 87.19 124 GLU A O 1
ATOM 964 N N . PHE A 1 125 ? -3.042 8.576 17.898 1.00 84.44 125 PHE A N 1
ATOM 965 C CA . PHE A 1 125 ? -2.800 8.794 16.476 1.00 84.44 125 PHE A CA 1
ATOM 966 C C . PHE A 1 125 ? -1.991 10.090 16.357 1.00 84.44 125 PHE A C 1
ATOM 968 O O . PHE A 1 125 ? -2.241 11.023 17.127 1.00 84.44 125 PHE A O 1
ATOM 975 N N . GLN A 1 126 ? -1.020 10.111 15.442 1.00 72.50 126 GLN A N 1
ATOM 976 C CA . GLN A 1 126 ? -0.089 11.222 15.195 1.00 72.50 126 GLN A CA 1
ATOM 977 C C . GLN A 1 126 ? -0.380 11.886 13.847 1.00 72.50 126 GLN A C 1
ATOM 979 O O . GLN A 1 126 ? -0.893 11.167 12.958 1.00 72.50 126 GLN A O 1
#

Radius of gyration: 32.96 Å; chains: 1; bounding box: 48×69×93 Å

pLDDT: mean 72.74, std 22.45, range [36.12, 98.44]

Foldseek 3Di:
DDDDDDDDDDDDDDDDDDDDDDDDDDDDDDDDDDDDDDDDDDDDDDDPPCPPVVVVVVVVVVVVVVVVVVVVVVVVVVVVVCVVCVPPDDDPDDDPCPCPPHVPVVCQVVVCVVVVHDDVVTDDDD

Organism: Pleurodeles waltl (NCBI:txid8319)

Sequence (126 aa):
MPGDRSSQKKSGKPARQLLFSEALLQTKGPPSTPATQPPATHHDVTDSALESPMHLEAHASSILDRDQELLFLCSQLADLEDRSRRDNVCFLGFPENIEGEDLHGFLRDTLPRMIGTTFDPPLEFQ